Protein AF-A0A7J4IUY0-F1 (afdb_monomer_lite)

Sequence (123 aa):
MKALFEVKTVENEWKPPFTKNIYTEHYSVAESDEFDRITSNGNDEAVFALLGLEGDKAKIRFSRLFTPKESVEGLGKDKTLLLPRGQEFVVTYLWGEKGVTKKITFQGMSAEEEREEIQQAQP

Foldseek 3Di:
DWWKKKKWKWKFFQDPVTDIDIDIDIDTGDAQDFDDFDPPDPDTDGAKGFNDDDAQWTWIAGDPQKDWPDDDDPQDPRRIDIAGAQDKTWIWGDDDRMIMIMIMHTPGDPPPDPDDCVVPPDD

pLDDT: mean 84.43, std 14.28, range [38.53, 95.94]

Organism: NCBI:txid3101447

Secondary structure (DSSP, 8-state):
-EEEEEEEEEEEESSSS--EEEEEEEEEE-TT-EEEEE-STT--EEEEEEEEEETTEEEEEE-TT-EESS--TT--TTSEEEEETT-EEEEEEEETTEEEEEEEEEEEEE-S---SHHHHS--

Radius of gyration: 16.4 Å; chains: 1; bounding box: 54×27×38 Å

Structure (mmCIF, N/CA/C/O backbone):
data_AF-A0A7J4IUY0-F1
#
_entry.id   AF-A0A7J4IUY0-F1
#
loop_
_atom_site.group_PDB
_atom_site.id
_atom_site.type_symbol
_atom_site.label_atom_id
_atom_site.label_alt_id
_atom_site.label_comp_id
_atom_site.label_asym_id
_atom_site.label_entity_id
_atom_site.label_seq_id
_atom_site.pdbx_PDB_ins_code
_atom_site.Cartn_x
_atom_site.Cartn_y
_atom_site.Cartn_z
_atom_site.occupancy
_atom_site.B_iso_or_equiv
_atom_site.auth_seq_id
_atom_site.auth_comp_id
_atom_site.auth_asym_id
_atom_site.auth_atom_id
_atom_site.pdbx_PDB_model_num
ATOM 1 N N . MET A 1 1 ? -19.519 -1.303 8.276 1.00 76.38 1 MET A N 1
ATOM 2 C CA . MET A 1 1 ? -18.487 -0.260 8.038 1.00 76.38 1 MET A CA 1
ATOM 3 C C . MET A 1 1 ? -17.378 -0.749 7.114 1.00 76.38 1 MET A C 1
ATOM 5 O O . MET A 1 1 ? -16.829 -1.821 7.342 1.00 76.38 1 MET A O 1
ATOM 9 N N . LYS A 1 2 ? -17.046 0.038 6.084 1.00 86.50 2 LYS A N 1
ATOM 10 C CA . LYS A 1 2 ? -15.907 -0.204 5.183 1.00 86.50 2 LYS A CA 1
ATOM 11 C C . LYS A 1 2 ? -14.945 0.981 5.221 1.00 86.50 2 LYS A C 1
ATOM 13 O O . LYS A 1 2 ? -15.359 2.127 5.396 1.00 86.50 2 LYS A O 1
ATOM 18 N N . ALA A 1 3 ? -13.663 0.694 5.064 1.00 90.81 3 ALA A N 1
ATOM 19 C CA . ALA A 1 3 ? -12.610 1.686 4.936 1.00 90.81 3 ALA A CA 1
ATOM 20 C C . ALA A 1 3 ? -12.387 2.026 3.462 1.00 90.81 3 ALA A C 1
ATOM 22 O O . ALA A 1 3 ? -12.393 1.131 2.616 1.00 90.81 3 ALA A O 1
ATOM 23 N N . LEU A 1 4 ? -12.173 3.307 3.170 1.00 93.06 4 LEU A N 1
ATOM 24 C CA . LEU A 1 4 ? -11.839 3.784 1.835 1.00 93.06 4 LEU A CA 1
ATOM 25 C C . LEU A 1 4 ? -10.338 4.042 1.736 1.00 93.06 4 LEU A C 1
ATOM 27 O O . LEU A 1 4 ? -9.771 4.803 2.526 1.00 93.06 4 LEU A O 1
ATOM 31 N N . PHE A 1 5 ? -9.709 3.426 0.741 1.00 94.50 5 PHE A N 1
ATOM 32 C CA . PHE A 1 5 ? -8.305 3.633 0.420 1.00 94.50 5 PHE A CA 1
ATOM 33 C C . PHE A 1 5 ? -8.138 4.086 -1.016 1.00 94.50 5 PHE A C 1
ATOM 35 O O . PHE A 1 5 ? -8.777 3.566 -1.926 1.00 94.50 5 PHE A O 1
ATOM 42 N N . GLU A 1 6 ? -7.206 5.005 -1.211 1.00 95.50 6 GLU A N 1
ATOM 43 C CA . GLU A 1 6 ? -6.648 5.317 -2.518 1.00 95.50 6 GLU A CA 1
ATOM 44 C C . GLU A 1 6 ? -5.264 4.679 -2.604 1.00 95.50 6 GLU A C 1
ATOM 46 O O . GLU A 1 6 ? -4.417 4.908 -1.737 1.00 95.50 6 GLU A O 1
ATOM 51 N N . VAL A 1 7 ? -5.030 3.873 -3.637 1.00 95.94 7 VAL A N 1
ATOM 52 C CA . VAL A 1 7 ? -3.725 3.275 -3.914 1.00 95.94 7 VAL A CA 1
ATOM 53 C C . VAL A 1 7 ? -3.238 3.776 -5.261 1.00 95.94 7 VAL A C 1
ATOM 55 O O . VAL A 1 7 ? -3.759 3.421 -6.317 1.00 95.94 7 VAL A O 1
ATOM 58 N N . LYS A 1 8 ? -2.195 4.597 -5.227 1.00 95.56 8 LYS A N 1
ATOM 59 C CA . LYS A 1 8 ? -1.480 5.051 -6.413 1.00 95.56 8 LYS A CA 1
ATOM 60 C C . LYS A 1 8 ? -0.296 4.134 -6.679 1.00 95.56 8 LYS A C 1
ATOM 62 O O . LYS A 1 8 ? 0.641 4.072 -5.881 1.00 95.56 8 LYS A O 1
ATOM 67 N N . THR A 1 9 ? -0.311 3.472 -7.826 1.00 93.50 9 THR A N 1
ATOM 68 C CA . THR A 1 9 ? 0.763 2.592 -8.282 1.00 93.50 9 THR A CA 1
ATOM 69 C C . THR A 1 9 ? 1.621 3.301 -9.324 1.00 93.50 9 THR A C 1
ATOM 71 O O . THR A 1 9 ? 1.120 3.961 -10.233 1.00 93.50 9 THR A O 1
ATOM 74 N N . VAL A 1 10 ? 2.936 3.178 -9.175 1.00 92.88 10 VAL A N 1
ATOM 75 C CA . VAL A 1 10 ? 3.952 3.653 -10.111 1.00 92.88 10 VAL A CA 1
ATOM 76 C C . VAL A 1 10 ? 4.825 2.465 -10.486 1.00 92.88 10 VAL A C 1
ATOM 78 O O . VAL A 1 10 ? 5.614 1.991 -9.671 1.00 92.88 10 VAL A O 1
ATOM 81 N N . GLU A 1 11 ? 4.710 2.008 -11.721 1.00 91.38 11 GLU A N 1
ATOM 82 C CA . GLU A 1 11 ? 5.565 0.966 -12.277 1.00 91.38 11 GLU A CA 1
ATOM 83 C C . GLU A 1 11 ? 6.656 1.616 -13.123 1.00 91.38 11 GLU A C 1
ATOM 85 O O . GLU A 1 11 ? 6.367 2.450 -13.980 1.00 91.38 11 GLU A O 1
ATOM 90 N N . ASN A 1 12 ? 7.912 1.255 -12.879 1.00 91.00 12 ASN A N 1
ATOM 91 C CA . ASN A 1 12 ? 9.065 1.738 -13.629 1.00 91.00 12 ASN A CA 1
ATOM 92 C C . ASN A 1 12 ? 9.837 0.552 -14.206 1.00 91.00 12 ASN A C 1
ATOM 94 O O . ASN A 1 12 ? 10.181 -0.377 -13.470 1.00 91.00 12 ASN A O 1
ATOM 98 N N . GLU A 1 13 ? 10.188 0.622 -15.485 1.00 89.25 13 GLU A N 1
ATOM 99 C CA . GLU A 1 13 ? 11.181 -0.268 -16.080 1.00 89.25 13 GLU A CA 1
ATOM 100 C C . GLU A 1 13 ? 12.584 0.319 -15.906 1.00 89.25 13 GLU A C 1
ATOM 102 O O . GLU A 1 13 ? 12.849 1.472 -16.236 1.00 89.25 13 GLU A O 1
ATOM 107 N N . TRP A 1 14 ? 13.485 -0.490 -15.355 1.00 83.38 14 TRP A N 1
ATOM 108 C CA . TRP A 1 14 ? 14.889 -0.173 -15.086 1.00 83.38 14 TRP A CA 1
ATOM 109 C C . TRP A 1 14 ? 15.812 -0.648 -16.214 1.00 83.38 14 TRP A C 1
ATOM 111 O O . TRP A 1 14 ? 17.033 -0.639 -16.066 1.00 83.38 14 TRP A O 1
ATOM 121 N N . LYS A 1 15 ? 15.232 -1.018 -17.360 1.00 83.25 15 LYS A N 1
ATOM 122 C CA . LYS A 1 15 ? 15.943 -1.269 -18.612 1.00 83.25 15 LYS A CA 1
ATOM 123 C C . LYS A 1 15 ? 15.354 -0.436 -19.751 1.00 83.25 15 LYS A C 1
ATOM 125 O O . LYS A 1 15 ? 14.177 -0.087 -19.699 1.00 83.25 15 LYS A O 1
ATOM 130 N N . PRO A 1 16 ? 16.137 -0.142 -20.797 1.00 84.25 16 PRO A N 1
ATOM 131 C CA . PRO A 1 16 ? 15.610 0.458 -22.011 1.00 84.25 16 PRO A CA 1
ATOM 132 C C . PRO A 1 16 ? 14.560 -0.445 -22.696 1.00 84.25 16 PRO A C 1
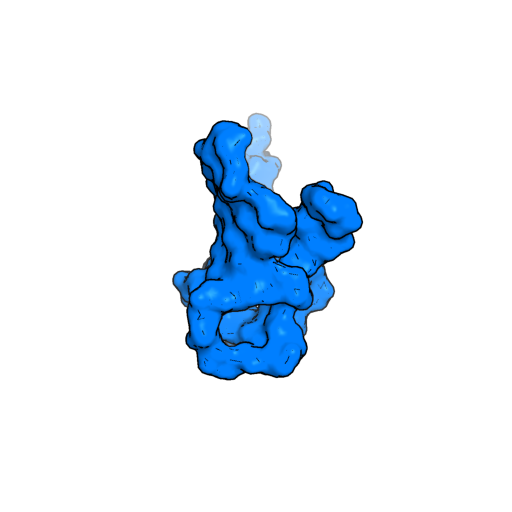ATOM 134 O O . PRO A 1 16 ? 14.784 -1.654 -22.794 1.00 84.25 16 PRO A O 1
ATOM 137 N N . PRO A 1 17 ? 13.470 0.129 -23.238 1.00 84.75 17 PRO A N 1
ATOM 138 C CA . PRO A 1 17 ? 13.068 1.526 -23.088 1.00 84.75 17 PRO A CA 1
ATOM 139 C C . PRO A 1 17 ? 12.579 1.812 -21.658 1.00 84.75 17 PRO A C 1
ATOM 141 O O . PRO A 1 17 ? 11.706 1.121 -21.149 1.00 84.75 17 PRO A O 1
ATOM 144 N N . PHE A 1 18 ? 13.116 2.860 -21.024 1.00 88.50 18 PHE A N 1
ATOM 145 C CA . PHE A 1 18 ? 12.699 3.255 -19.677 1.00 88.50 18 PHE A CA 1
ATOM 146 C C . PHE A 1 18 ? 11.255 3.763 -19.720 1.00 88.50 18 PHE A C 1
ATOM 148 O O . PHE A 1 18 ? 10.996 4.900 -20.119 1.00 88.50 18 PHE A O 1
ATOM 155 N N . THR A 1 19 ? 10.312 2.909 -19.339 1.00 89.19 19 THR A N 1
ATOM 156 C CA . THR A 1 19 ? 8.886 3.235 -19.292 1.00 89.19 19 THR A CA 1
ATOM 157 C C . THR A 1 19 ? 8.429 3.440 -17.855 1.00 89.19 19 THR A C 1
ATOM 159 O O . THR A 1 19 ? 8.943 2.826 -16.916 1.00 89.19 19 THR A O 1
ATOM 162 N N . LYS A 1 20 ? 7.470 4.352 -17.680 1.00 91.44 20 LYS A N 1
ATOM 163 C CA . LYS A 1 20 ? 6.854 4.652 -16.391 1.00 91.44 20 LYS A CA 1
ATOM 164 C C . LYS A 1 20 ? 5.344 4.685 -16.547 1.00 91.44 20 LYS A C 1
ATOM 166 O O . LYS A 1 20 ? 4.822 5.575 -17.214 1.00 91.44 20 LYS A O 1
ATOM 171 N N . ASN A 1 21 ? 4.661 3.764 -15.879 1.00 91.25 21 ASN A N 1
ATOM 172 C CA . ASN A 1 21 ? 3.206 3.714 -15.824 1.00 91.25 21 ASN A CA 1
ATOM 173 C C . ASN A 1 21 ? 2.739 4.177 -14.449 1.00 91.25 21 ASN A C 1
ATOM 175 O O . ASN A 1 21 ? 3.319 3.810 -13.427 1.00 91.25 21 ASN A O 1
ATOM 179 N N . ILE A 1 22 ? 1.707 5.016 -14.417 1.00 94.00 22 ILE A N 1
ATOM 180 C CA . ILE A 1 22 ? 1.128 5.524 -13.175 1.00 94.00 22 ILE A CA 1
ATOM 181 C C . ILE A 1 22 ? -0.379 5.376 -13.269 1.00 94.00 22 ILE A C 1
ATOM 183 O O . ILE A 1 22 ? -0.981 5.873 -14.217 1.00 94.00 22 ILE A O 1
ATOM 187 N N . TYR A 1 23 ? -0.976 4.739 -12.273 1.00 94.06 23 TYR A N 1
ATOM 188 C CA . TYR A 1 23 ? -2.421 4.597 -12.168 1.00 94.06 23 TYR A CA 1
ATOM 189 C C . TYR A 1 23 ? -2.852 4.645 -10.704 1.00 94.06 23 TYR A C 1
ATOM 191 O O . TYR A 1 23 ? -2.053 4.400 -9.799 1.00 94.06 23 TYR A O 1
ATOM 199 N N . THR A 1 24 ? -4.111 5.005 -10.479 1.00 94.31 24 THR A N 1
ATOM 200 C CA . THR A 1 24 ? -4.699 5.119 -9.145 1.00 94.31 24 THR A CA 1
ATOM 201 C C . THR A 1 24 ? -5.968 4.291 -9.095 1.00 94.31 24 THR A C 1
ATOM 203 O O . THR A 1 24 ? -6.811 4.395 -9.984 1.00 94.31 24 THR A O 1
ATOM 206 N N . GLU A 1 25 ? -6.107 3.503 -8.039 1.00 93.62 25 GLU A N 1
ATOM 207 C CA . GLU A 1 25 ? -7.277 2.676 -7.769 1.00 93.62 25 GLU A CA 1
ATOM 208 C C . GLU A 1 25 ? -7.854 3.022 -6.398 1.00 93.62 25 GLU A C 1
ATOM 210 O O . GLU A 1 25 ? -7.125 3.404 -5.480 1.00 93.62 25 GLU A O 1
ATOM 215 N N . HIS A 1 26 ? -9.172 2.889 -6.268 1.00 93.56 26 HIS A N 1
ATOM 216 C CA . HIS A 1 26 ? -9.890 3.134 -5.023 1.00 93.56 26 HIS A CA 1
ATOM 217 C C . HIS A 1 26 ? -10.459 1.816 -4.509 1.00 93.56 26 HIS A C 1
ATOM 219 O O . HIS A 1 26 ? -11.080 1.067 -5.262 1.00 93.56 26 HIS A O 1
ATOM 225 N N . TYR A 1 27 ? -10.258 1.547 -3.225 1.00 93.06 27 TYR A N 1
ATOM 226 C CA . TYR A 1 27 ? -10.652 0.305 -2.577 1.00 93.06 27 TYR A CA 1
ATOM 227 C C . TYR A 1 27 ? -11.597 0.599 -1.417 1.00 93.06 27 TYR A C 1
ATOM 229 O O . TYR A 1 27 ? -11.307 1.440 -0.569 1.00 93.06 27 TYR A O 1
ATOM 237 N N . SER A 1 28 ? -12.719 -0.119 -1.377 1.00 93.12 28 SER A N 1
ATOM 238 C CA . SER A 1 28 ? -13.644 -0.141 -0.243 1.00 93.12 28 SER A CA 1
ATOM 239 C C . SER A 1 28 ? -13.563 -1.513 0.412 1.00 93.12 28 SER A C 1
ATOM 241 O O . SER A 1 28 ? -14.052 -2.496 -0.147 1.00 93.12 28 SER A O 1
ATOM 243 N N . VAL A 1 29 ? -12.910 -1.586 1.569 1.00 92.75 29 VAL A N 1
ATOM 244 C CA . VAL A 1 29 ? -12.520 -2.854 2.210 1.00 92.75 29 VAL A CA 1
ATOM 245 C C . VAL A 1 29 ? -13.106 -2.969 3.604 1.00 92.75 29 VAL A C 1
ATOM 247 O O . VAL A 1 29 ? -13.136 -1.990 4.354 1.00 92.75 29 VAL A O 1
ATOM 250 N N . ALA A 1 30 ? -13.585 -4.163 3.947 1.00 92.69 30 ALA A N 1
ATOM 251 C CA . ALA A 1 30 ? -13.971 -4.466 5.312 1.00 92.69 30 ALA A CA 1
ATOM 252 C C . ALA A 1 30 ? -12.743 -4.865 6.140 1.00 92.69 30 ALA A C 1
ATOM 254 O O . ALA A 1 30 ? -11.646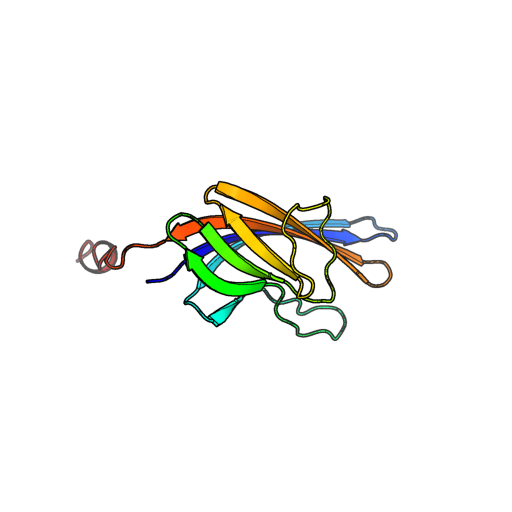 -5.096 5.630 1.00 92.69 30 ALA A O 1
ATOM 255 N N . GLU A 1 31 ? -12.917 -4.893 7.454 1.00 90.12 31 GLU A N 1
ATOM 256 C CA . GLU A 1 31 ? -11.883 -5.373 8.360 1.00 90.12 31 GLU A CA 1
ATOM 257 C C . GLU A 1 31 ? -11.516 -6.831 8.050 1.00 90.12 31 GLU A C 1
ATOM 259 O O . GLU A 1 31 ? -12.382 -7.649 7.761 1.00 90.12 31 GLU A O 1
ATOM 264 N N . SER A 1 32 ? -10.227 -7.153 8.145 1.00 91.50 32 SER A N 1
ATOM 265 C CA . SER A 1 32 ? -9.613 -8.430 7.754 1.00 91.50 32 SER A CA 1
ATOM 266 C C . SER A 1 32 ? -9.560 -8.721 6.250 1.00 91.50 32 SER A C 1
ATOM 268 O O . SER A 1 32 ? -8.996 -9.750 5.876 1.00 91.50 32 SER A O 1
ATOM 270 N N . ASP A 1 33 ? -10.056 -7.828 5.388 1.00 93.06 33 ASP A N 1
ATOM 271 C CA . ASP A 1 33 ? -9.942 -8.005 3.941 1.00 93.06 33 ASP A CA 1
ATOM 272 C C . ASP A 1 33 ? -8.559 -7.603 3.410 1.00 93.06 33 ASP A C 1
ATOM 274 O O . ASP A 1 33 ? -7.902 -6.660 3.874 1.00 93.06 33 ASP A O 1
ATOM 278 N N . GLU A 1 34 ? -8.147 -8.312 2.364 1.00 94.75 34 GLU A N 1
ATOM 279 C CA . GLU A 1 34 ? -6.965 -8.015 1.567 1.00 94.75 34 GLU A CA 1
ATOM 280 C C . GLU A 1 34 ? -7.356 -7.248 0.299 1.00 94.75 34 GLU A C 1
ATOM 282 O O . GLU A 1 34 ? -8.384 -7.522 -0.321 1.00 94.75 34 GLU A O 1
ATOM 287 N N . PHE A 1 35 ? -6.532 -6.287 -0.107 1.00 93.69 35 PHE A N 1
ATOM 288 C CA . PHE A 1 35 ? -6.780 -5.457 -1.283 1.00 93.69 35 PHE A CA 1
ATOM 289 C C . PHE A 1 35 ? -5.479 -5.041 -1.950 1.00 93.69 35 PHE A C 1
ATOM 291 O O . PHE A 1 35 ? -4.417 -5.063 -1.326 1.00 93.69 35 PHE A O 1
ATOM 298 N N . ASP A 1 36 ? -5.610 -4.638 -3.218 1.00 91.25 36 ASP A N 1
ATOM 299 C CA . ASP A 1 36 ? -4.512 -4.399 -4.152 1.00 91.25 36 ASP A CA 1
ATOM 300 C C . ASP A 1 36 ? -3.621 -5.642 -4.329 1.00 91.25 36 ASP A C 1
ATOM 302 O O . ASP A 1 36 ? -3.075 -6.197 -3.380 1.00 91.25 36 ASP A O 1
ATOM 306 N N . ARG A 1 37 ? -3.471 -6.133 -5.558 1.00 88.62 37 ARG A N 1
ATOM 307 C CA . ARG A 1 37 ? -2.695 -7.354 -5.830 1.00 88.62 37 ARG A CA 1
ATOM 308 C C . ARG A 1 37 ? -1.568 -7.047 -6.794 1.00 88.62 37 ARG A C 1
ATOM 310 O O . ARG A 1 37 ? -1.759 -6.335 -7.778 1.00 88.62 37 ARG A O 1
ATOM 317 N N . ILE A 1 38 ? -0.397 -7.631 -6.555 1.00 82.69 38 ILE A N 1
ATOM 318 C CA . ILE A 1 38 ? 0.568 -7.792 -7.642 1.00 82.69 38 ILE A CA 1
ATOM 319 C C . ILE A 1 38 ? 0.114 -9.001 -8.446 1.00 82.69 38 ILE A C 1
ATOM 321 O O . ILE A 1 38 ? 0.111 -10.105 -7.920 1.00 82.69 38 ILE A O 1
ATOM 325 N N . THR A 1 39 ? -0.221 -8.793 -9.716 1.00 71.88 39 THR A N 1
ATOM 326 C CA . THR A 1 39 ? -0.542 -9.867 -10.673 1.00 71.88 39 THR A CA 1
ATOM 327 C C . THR A 1 39 ? 0.597 -10.131 -11.664 1.00 71.88 39 THR A C 1
ATOM 329 O O . THR A 1 39 ? 0.444 -10.890 -12.621 1.00 71.88 39 THR A O 1
ATOM 332 N N . SER A 1 40 ? 1.758 -9.499 -11.464 1.00 66.75 40 SER A N 1
ATOM 333 C CA . SER A 1 40 ? 2.908 -9.599 -12.360 1.00 66.75 40 SER A CA 1
ATOM 334 C C . SER A 1 40 ? 4.023 -10.485 -11.801 1.00 66.75 40 SER A C 1
ATOM 336 O O . SER A 1 40 ? 4.180 -10.680 -10.596 1.00 66.75 40 SER A O 1
ATOM 338 N N . ASN A 1 41 ? 4.847 -11.004 -12.716 1.00 67.75 41 ASN A N 1
ATOM 339 C CA . ASN A 1 41 ? 6.100 -11.695 -12.403 1.00 67.75 41 ASN A CA 1
ATOM 340 C C . ASN A 1 41 ? 5.961 -13.016 -11.618 1.00 67.75 41 ASN A C 1
ATOM 342 O O . ASN A 1 41 ? 6.880 -13.402 -10.899 1.00 67.75 41 ASN A O 1
ATOM 346 N N . GLY A 1 42 ? 4.832 -13.718 -11.765 1.00 69.00 42 GLY A N 1
ATOM 347 C CA . GLY A 1 42 ? 4.595 -15.015 -11.118 1.00 69.00 42 GLY A CA 1
ATOM 348 C C . GLY A 1 42 ? 4.265 -14.930 -9.625 1.00 69.00 42 GLY A C 1
ATOM 349 O O . GLY A 1 42 ? 4.109 -15.968 -8.988 1.00 69.00 42 GLY A O 1
ATOM 350 N N . ASN A 1 43 ? 4.140 -13.716 -9.081 1.00 75.06 43 ASN A N 1
ATOM 351 C CA . ASN A 1 43 ? 3.574 -13.487 -7.760 1.00 75.06 43 ASN A CA 1
ATOM 352 C C . ASN A 1 43 ? 2.086 -13.164 -7.905 1.00 75.06 43 ASN A C 1
ATOM 354 O O . ASN A 1 43 ? 1.697 -12.418 -8.801 1.00 75.06 43 ASN A O 1
ATOM 358 N N . ASP A 1 44 ? 1.287 -13.726 -7.006 1.00 81.81 44 ASP A N 1
ATOM 359 C CA . ASP A 1 44 ? -0.115 -13.375 -6.800 1.00 81.81 44 ASP A CA 1
ATOM 360 C C . ASP A 1 44 ? -0.328 -13.213 -5.291 1.00 81.81 44 ASP A C 1
ATOM 362 O O . ASP A 1 44 ? -0.828 -14.097 -4.596 1.00 81.81 44 ASP A O 1
ATOM 366 N N . GLU A 1 45 ? 0.197 -12.106 -4.766 1.00 86.50 45 GLU A N 1
ATOM 367 C CA . GLU A 1 45 ? 0.160 -11.763 -3.343 1.00 86.50 45 GLU A CA 1
ATOM 368 C C . GLU A 1 45 ? -0.550 -10.415 -3.185 1.00 86.50 45 GLU A C 1
ATOM 370 O O . GLU A 1 45 ? -0.303 -9.468 -3.946 1.00 86.50 45 GLU A O 1
ATOM 375 N N . ALA A 1 46 ? -1.443 -10.331 -2.199 1.00 91.94 46 ALA A N 1
ATOM 376 C CA . ALA A 1 46 ? -2.065 -9.070 -1.834 1.00 91.94 46 ALA A CA 1
ATOM 377 C C . ALA A 1 46 ? -1.028 -8.138 -1.206 1.00 91.94 46 ALA A C 1
ATOM 379 O O . ALA A 1 46 ? -0.220 -8.544 -0.369 1.00 91.94 46 ALA A O 1
ATOM 380 N N . VAL A 1 47 ? -1.045 -6.877 -1.618 1.00 93.19 47 VAL A N 1
ATOM 381 C CA . VAL A 1 47 ? -0.090 -5.880 -1.149 1.00 93.19 47 VAL A CA 1
ATOM 382 C C . VAL A 1 47 ? -0.500 -5.337 0.199 1.00 93.19 47 VAL A C 1
ATOM 384 O O . VAL A 1 47 ? 0.380 -5.139 1.032 1.00 93.19 47 VAL A O 1
ATOM 387 N N . PHE A 1 48 ? -1.793 -5.113 0.428 1.00 95.69 48 PHE A N 1
ATOM 388 C CA . PHE A 1 48 ? -2.303 -4.548 1.668 1.00 95.69 48 PHE A CA 1
ATOM 389 C C . PHE A 1 48 ? -3.402 -5.428 2.265 1.00 95.69 48 PHE A C 1
ATOM 391 O O . PHE A 1 48 ? -4.173 -6.074 1.560 1.00 95.69 48 PHE A O 1
ATOM 398 N N . ALA A 1 49 ? -3.479 -5.435 3.591 1.00 95.06 49 ALA A N 1
ATOM 399 C CA . ALA A 1 49 ? -4.548 -6.062 4.350 1.00 95.06 49 ALA A CA 1
ATOM 400 C C . ALA A 1 49 ? -4.993 -5.114 5.461 1.00 95.06 49 ALA A C 1
ATOM 402 O O . ALA A 1 49 ? -4.155 -4.592 6.206 1.00 95.06 49 ALA A O 1
ATOM 403 N N . LEU A 1 50 ? -6.299 -4.896 5.582 1.00 94.62 50 LEU A N 1
ATOM 404 C CA . LEU A 1 50 ? -6.861 -4.112 6.674 1.00 94.62 50 LEU A CA 1
ATOM 405 C C . LEU A 1 50 ? -6.982 -5.005 7.909 1.00 94.62 50 LEU A C 1
ATOM 407 O O . LEU A 1 50 ? -7.751 -5.952 7.912 1.00 94.62 50 LEU A O 1
ATOM 411 N N . LEU A 1 51 ? -6.240 -4.709 8.973 1.00 93.50 51 LEU A N 1
ATOM 412 C CA . LEU A 1 51 ? -6.297 -5.475 10.222 1.00 93.50 51 LEU A CA 1
ATOM 413 C C . LEU A 1 51 ? -7.308 -4.925 11.229 1.00 93.50 51 LEU A C 1
ATOM 415 O O . LEU A 1 51 ? -7.632 -5.623 12.180 1.00 93.50 51 LEU A O 1
ATOM 419 N N . GLY A 1 52 ? -7.724 -3.669 11.078 1.00 91.06 52 GLY A N 1
ATOM 420 C CA . GLY A 1 52 ? -8.634 -3.020 12.013 1.00 91.06 52 GLY A CA 1
ATOM 421 C C . GLY A 1 52 ? -8.751 -1.521 11.777 1.00 91.06 52 GLY A C 1
ATOM 422 O O . GLY A 1 52 ? -7.924 -0.912 11.091 1.00 91.06 52 GLY A O 1
ATOM 423 N N . LEU A 1 53 ? -9.781 -0.928 12.370 1.00 90.62 53 LEU A N 1
ATOM 424 C CA . LEU A 1 53 ? -10.029 0.511 12.354 1.00 90.62 53 LEU A CA 1
ATOM 425 C C . LEU A 1 53 ? -10.006 1.047 13.785 1.00 90.62 53 LEU A C 1
ATOM 427 O O . LEU A 1 53 ? -10.684 0.534 14.669 1.00 90.62 53 LEU A O 1
ATOM 431 N N . GLU A 1 54 ? -9.224 2.098 14.008 1.00 88.81 54 GLU A N 1
ATOM 432 C CA . GLU A 1 54 ? -9.042 2.746 15.307 1.00 88.81 54 GLU A CA 1
ATOM 433 C C . GLU A 1 54 ? -9.430 4.227 15.188 1.00 88.81 54 GLU A C 1
ATOM 435 O O . GLU A 1 54 ? -8.581 5.119 15.114 1.00 88.81 54 GLU A O 1
ATOM 440 N N . GLY A 1 55 ? -10.737 4.497 15.119 1.00 85.62 55 GLY A N 1
ATOM 441 C CA . GLY A 1 55 ? -11.261 5.850 14.922 1.00 85.62 55 GLY A CA 1
ATOM 442 C C . GLY A 1 55 ? -10.822 6.422 13.573 1.00 85.62 55 GLY A C 1
ATOM 443 O O . GLY A 1 55 ? -11.233 5.928 12.531 1.00 85.62 55 GLY A O 1
ATOM 444 N N . ASP A 1 56 ? -9.965 7.444 13.585 1.00 87.69 56 ASP A N 1
ATOM 445 C CA . ASP A 1 56 ? -9.468 8.111 12.369 1.00 87.69 56 ASP A CA 1
ATOM 446 C C . ASP A 1 56 ? -8.163 7.499 11.820 1.00 87.69 56 ASP A C 1
ATOM 448 O O . ASP A 1 56 ? -7.414 8.123 11.065 1.00 87.69 56 ASP A O 1
ATOM 452 N N . LYS A 1 57 ? -7.851 6.269 12.241 1.00 91.25 57 LYS A N 1
ATOM 453 C CA . LYS A 1 57 ? -6.665 5.522 11.815 1.00 91.25 57 LYS A CA 1
ATOM 454 C C . LYS A 1 57 ? -7.058 4.142 11.310 1.00 91.25 57 LYS A C 1
ATOM 456 O O . LYS A 1 57 ? -7.905 3.473 11.898 1.00 91.25 57 LYS A O 1
ATOM 461 N N . ALA A 1 58 ? -6.384 3.690 10.262 1.00 92.19 58 ALA A N 1
ATOM 462 C CA . ALA A 1 58 ? -6.488 2.330 9.760 1.00 92.19 58 ALA A CA 1
ATOM 463 C C . ALA A 1 58 ? -5.238 1.535 10.138 1.00 92.19 58 ALA A C 1
ATOM 465 O O . ALA A 1 58 ? -4.115 1.955 9.861 1.00 92.19 58 ALA A O 1
ATOM 466 N N . LYS A 1 59 ? -5.419 0.367 10.751 1.00 93.50 59 LYS A N 1
ATOM 467 C CA . LYS A 1 59 ? -4.328 -0.569 11.012 1.00 93.50 59 LYS A CA 1
ATOM 468 C C . LYS A 1 59 ? -4.141 -1.448 9.787 1.00 93.50 59 LYS A C 1
ATOM 470 O O . LYS A 1 59 ? -4.993 -2.276 9.483 1.00 93.50 59 LYS A O 1
ATOM 475 N N . ILE A 1 60 ? -3.036 -1.270 9.078 1.00 93.06 60 ILE A N 1
ATOM 476 C CA . ILE A 1 60 ? -2.788 -1.919 7.789 1.00 93.06 60 ILE A CA 1
ATOM 477 C C . ILE A 1 60 ? -1.536 -2.771 7.896 1.00 93.06 60 ILE A C 1
ATOM 479 O O . ILE A 1 60 ? -0.517 -2.337 8.434 1.00 93.06 60 ILE A O 1
ATOM 483 N N . ARG A 1 61 ? -1.597 -3.978 7.348 1.00 94.44 61 ARG A N 1
ATOM 484 C CA . ARG A 1 61 ? -0.428 -4.808 7.071 1.00 94.44 61 ARG A CA 1
ATOM 485 C C . ARG A 1 61 ? -0.106 -4.725 5.592 1.00 94.44 61 ARG A C 1
ATOM 487 O O . ARG A 1 61 ? -1.023 -4.733 4.778 1.00 94.44 61 ARG A O 1
ATOM 494 N N . PHE A 1 62 ? 1.175 -4.684 5.242 1.00 94.12 62 PHE A N 1
ATOM 495 C CA . PHE A 1 62 ? 1.598 -4.781 3.846 1.00 94.12 62 PHE A CA 1
ATOM 496 C C . PHE A 1 62 ? 2.471 -6.004 3.572 1.00 94.12 62 PHE A C 1
ATOM 498 O O . PHE A 1 62 ? 3.084 -6.577 4.476 1.00 94.12 62 PHE A O 1
ATOM 505 N N . SER A 1 63 ? 2.520 -6.401 2.303 1.00 92.56 63 SER A N 1
ATOM 506 C CA . SER A 1 63 ? 3.226 -7.588 1.836 1.00 92.56 63 SER A CA 1
ATOM 507 C C . SER A 1 63 ? 4.704 -7.583 2.229 1.00 92.56 63 SER A C 1
ATOM 509 O O . SER A 1 63 ? 5.420 -6.573 2.208 1.00 92.56 63 SER A O 1
ATOM 511 N N . ARG A 1 64 ? 5.213 -8.782 2.518 1.00 90.75 64 ARG A N 1
ATOM 512 C CA . ARG A 1 64 ? 6.635 -9.017 2.790 1.00 90.75 64 ARG A CA 1
ATOM 513 C C . ARG A 1 64 ? 7.546 -8.683 1.606 1.00 90.75 64 ARG A C 1
ATOM 515 O O . ARG A 1 64 ? 8.720 -8.410 1.840 1.00 90.75 64 ARG A O 1
ATOM 522 N N . LEU A 1 65 ? 7.020 -8.662 0.383 1.00 90.25 65 LEU A N 1
ATOM 523 C CA . LEU A 1 65 ? 7.779 -8.332 -0.824 1.00 90.25 65 LEU A CA 1
ATOM 524 C C . LEU A 1 65 ? 8.132 -6.843 -0.901 1.00 90.25 65 LEU A C 1
ATOM 526 O O . LEU A 1 65 ? 9.109 -6.469 -1.543 1.00 90.25 65 LEU A O 1
ATOM 530 N N . PHE A 1 66 ? 7.369 -5.996 -0.214 1.00 91.88 66 PHE A N 1
ATOM 531 C CA . PHE A 1 66 ? 7.537 -4.553 -0.259 1.00 91.88 66 PHE A CA 1
ATOM 532 C C . PHE A 1 66 ? 8.374 -4.012 0.895 1.00 91.88 66 PHE A C 1
ATOM 534 O O . PHE A 1 66 ? 8.282 -4.474 2.032 1.00 91.88 66 PHE A O 1
ATOM 541 N N . THR A 1 67 ? 9.134 -2.962 0.625 1.00 91.50 67 THR A N 1
ATOM 542 C CA . THR A 1 67 ? 9.924 -2.231 1.616 1.00 91.50 67 THR A CA 1
ATOM 543 C C 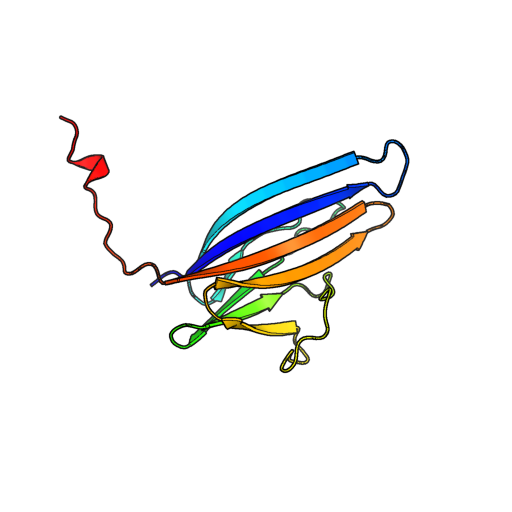. THR A 1 67 ? 9.392 -0.803 1.721 1.00 91.50 67 THR A C 1
ATOM 545 O O . THR A 1 67 ? 9.147 -0.180 0.684 1.00 91.50 67 THR A O 1
ATOM 548 N N . PRO A 1 68 ? 9.187 -0.261 2.934 1.00 91.81 68 PRO A N 1
ATOM 549 C CA . PRO A 1 68 ? 8.794 1.133 3.093 1.00 91.81 68 PRO A CA 1
ATOM 550 C C . PRO A 1 68 ? 9.887 2.049 2.539 1.00 91.81 68 PRO A C 1
ATOM 552 O O . PRO A 1 68 ? 11.078 1.790 2.712 1.00 91.81 68 PRO A O 1
ATOM 555 N N . LYS A 1 69 ? 9.484 3.116 1.847 1.00 86.81 69 LYS A N 1
ATOM 556 C CA . LYS A 1 69 ? 10.436 4.078 1.277 1.00 86.81 69 LYS A CA 1
ATOM 557 C C . LYS A 1 69 ? 11.086 4.953 2.355 1.00 86.81 69 LYS A C 1
ATOM 559 O O . LYS A 1 69 ? 12.207 5.416 2.171 1.00 86.81 69 LYS A O 1
ATOM 564 N N . GLU A 1 70 ? 10.383 5.163 3.460 1.00 83.44 70 GLU A N 1
ATOM 565 C CA . GLU A 1 70 ? 10.814 5.987 4.586 1.00 83.44 70 GLU A CA 1
ATOM 566 C C . GLU A 1 70 ? 10.793 5.166 5.877 1.00 83.44 70 GLU A C 1
ATOM 568 O O . GLU A 1 70 ? 10.019 4.215 6.015 1.00 83.44 70 GLU A O 1
ATOM 573 N N . SER A 1 71 ? 11.653 5.530 6.828 1.00 77.19 71 SER A N 1
ATOM 574 C CA . SER A 1 71 ? 11.630 4.944 8.167 1.00 77.19 71 SER A CA 1
ATOM 575 C C . SER A 1 71 ? 10.349 5.369 8.875 1.00 77.19 71 SER A C 1
ATOM 577 O O . SER A 1 71 ? 10.194 6.534 9.228 1.00 77.19 71 SER A O 1
ATOM 579 N N . VAL A 1 72 ? 9.433 4.426 9.084 1.00 77.75 72 VAL A N 1
ATOM 580 C CA . VAL A 1 72 ? 8.185 4.680 9.809 1.00 77.75 72 VAL A CA 1
ATOM 581 C C . VAL A 1 72 ? 8.358 4.293 11.270 1.00 77.75 72 VAL A C 1
ATOM 583 O O . VAL A 1 72 ? 8.572 3.122 11.595 1.00 77.75 72 VAL A O 1
ATOM 586 N N . GLU A 1 73 ? 8.259 5.281 12.158 1.00 69.00 73 GLU A N 1
ATOM 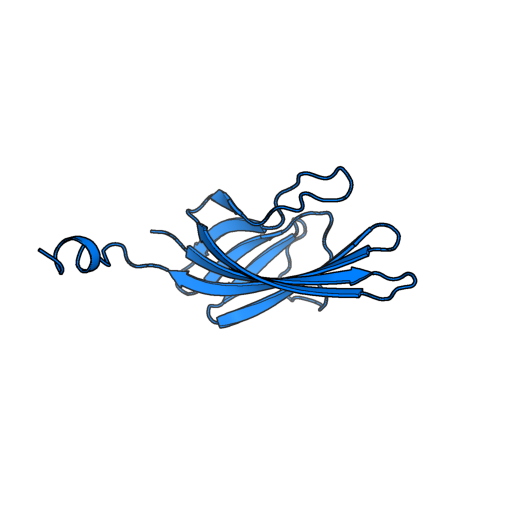587 C CA . GLU A 1 73 ? 8.173 5.037 13.596 1.00 69.00 73 GLU A CA 1
ATOM 588 C C . GLU A 1 73 ? 6.913 4.221 13.912 1.00 69.00 73 GLU A C 1
ATOM 590 O O . GLU A 1 73 ? 5.822 4.512 13.425 1.00 69.00 73 GLU A O 1
ATOM 595 N N . GLY A 1 74 ? 7.061 3.163 14.711 1.00 68.38 74 GLY A N 1
ATOM 596 C CA . GLY A 1 74 ? 5.948 2.269 15.043 1.00 68.38 74 GLY A CA 1
ATOM 597 C C . GLY A 1 74 ? 5.641 1.198 13.992 1.00 68.38 74 GLY A C 1
ATOM 598 O O . GLY A 1 74 ? 4.649 0.484 14.143 1.00 68.38 74 GLY A O 1
ATOM 599 N N . LEU A 1 75 ? 6.486 1.028 12.966 1.00 80.25 75 LEU A N 1
ATOM 600 C CA . LEU A 1 75 ? 6.402 -0.126 12.073 1.00 80.25 75 LEU A CA 1
ATOM 601 C C . LEU A 1 75 ? 6.693 -1.416 12.859 1.00 80.25 75 LEU A C 1
ATOM 603 O O . LEU A 1 75 ? 7.823 -1.665 13.286 1.00 80.25 75 LEU A O 1
ATOM 607 N N . GLY A 1 76 ? 5.662 -2.237 13.060 1.00 70.19 76 GLY A N 1
ATOM 608 C CA . GLY A 1 76 ? 5.795 -3.522 13.745 1.00 70.19 76 GLY A CA 1
ATOM 609 C C . GLY A 1 76 ? 6.675 -4.503 12.964 1.00 70.19 76 GLY A C 1
ATOM 610 O O . GLY A 1 76 ? 6.812 -4.396 11.744 1.00 70.19 76 GLY A O 1
ATOM 611 N N . LYS A 1 77 ? 7.229 -5.514 13.653 1.00 74.75 77 LYS A N 1
ATOM 612 C CA . LYS A 1 77 ? 8.022 -6.590 13.015 1.00 74.75 77 LYS A CA 1
ATOM 613 C C . LYS A 1 77 ? 7.254 -7.298 11.890 1.00 74.75 77 LYS A C 1
ATOM 615 O O . LYS A 1 77 ? 7.863 -7.742 10.922 1.00 74.75 77 LYS A O 1
ATOM 620 N N . ASP A 1 78 ? 5.927 -7.311 11.982 1.00 82.75 78 ASP A N 1
ATOM 621 C CA . ASP A 1 78 ? 5.014 -7.942 11.028 1.00 82.75 78 ASP A CA 1
ATOM 622 C C . ASP A 1 78 ? 4.549 -6.998 9.907 1.00 82.75 78 ASP A C 1
ATOM 624 O O . ASP A 1 78 ? 3.458 -7.176 9.364 1.00 82.75 78 ASP A O 1
ATOM 628 N N . LYS A 1 79 ? 5.329 -5.951 9.588 1.00 88.62 79 LYS A N 1
ATOM 629 C CA . LYS A 1 79 ? 5.004 -4.962 8.538 1.00 88.62 79 LYS A CA 1
ATOM 630 C C . LYS A 1 79 ? 3.605 -4.364 8.694 1.00 88.62 79 LYS A C 1
ATOM 632 O O . LYS A 1 79 ? 2.865 -4.160 7.734 1.00 88.62 79 LYS A O 1
ATOM 637 N N . THR A 1 80 ? 3.244 -4.122 9.945 1.00 92.00 80 THR A N 1
ATOM 638 C CA . THR A 1 80 ? 1.979 -3.506 10.326 1.00 92.00 80 THR A CA 1
ATOM 639 C C . THR A 1 80 ? 2.234 -2.055 10.692 1.00 92.00 80 THR A C 1
ATOM 641 O O . THR A 1 80 ? 3.180 -1.766 11.427 1.00 92.00 80 THR A O 1
ATOM 644 N N . LEU A 1 81 ? 1.385 -1.160 10.198 1.00 91.75 81 LEU A N 1
ATOM 645 C CA . LEU A 1 81 ? 1.393 0.255 10.534 1.00 91.75 81 LEU A CA 1
ATOM 646 C C . LEU A 1 81 ? -0.008 0.738 10.913 1.00 91.75 81 LEU A C 1
ATOM 648 O O . LEU A 1 81 ? -1.016 0.171 10.494 1.00 91.75 81 LEU A O 1
ATOM 652 N N . LEU A 1 82 ? -0.050 1.821 11.681 1.00 91.94 82 LEU A N 1
ATOM 653 C CA . LEU A 1 82 ? -1.248 2.630 11.859 1.00 91.94 82 LEU A CA 1
ATOM 654 C C . LEU A 1 82 ? -1.161 3.798 10.882 1.00 91.94 82 LEU A C 1
ATOM 656 O O . LEU A 1 82 ? -0.248 4.612 10.989 1.00 91.94 82 LEU A O 1
ATOM 660 N N . LEU A 1 83 ? -2.091 3.860 9.935 1.00 92.12 83 LEU A N 1
ATOM 661 C CA . LEU A 1 83 ? -2.179 4.900 8.920 1.00 92.12 83 LEU A CA 1
ATOM 662 C C . LEU A 1 83 ? -3.275 5.906 9.303 1.00 92.12 83 LEU A C 1
ATOM 664 O O . LEU A 1 83 ? -4.457 5.556 9.254 1.00 92.12 83 LEU A O 1
ATOM 668 N N . PRO A 1 84 ? -2.921 7.139 9.702 1.00 92.50 84 PRO A N 1
ATOM 669 C CA . PRO A 1 84 ? -3.893 8.202 9.929 1.00 92.50 84 PRO A CA 1
ATOM 670 C C . PRO A 1 84 ? -4.610 8.613 8.645 1.00 92.50 84 PRO A C 1
ATOM 672 O O . PRO A 1 84 ? -4.049 8.538 7.548 1.00 92.50 84 PRO A O 1
ATOM 675 N N . ARG A 1 85 ? -5.848 9.089 8.781 1.00 92.81 85 ARG A N 1
ATOM 676 C CA . ARG A 1 85 ? -6.621 9.615 7.656 1.00 92.81 85 ARG A CA 1
ATOM 677 C C . ARG A 1 85 ? -5.893 10.769 6.971 1.00 92.81 85 ARG A C 1
ATOM 679 O O . ARG A 1 85 ? -5.350 11.661 7.618 1.00 92.81 85 ARG A O 1
ATOM 686 N N . GLY A 1 86 ? -5.889 10.739 5.642 1.00 89.81 86 GLY A N 1
ATOM 687 C CA . GLY A 1 86 ? -5.227 11.731 4.798 1.00 89.81 86 GLY A CA 1
ATOM 688 C C . GLY A 1 86 ? -3.700 11.629 4.779 1.00 89.81 86 GLY A C 1
ATOM 689 O O . GLY A 1 86 ? -3.072 12.358 4.014 1.00 89.81 86 GLY A O 1
ATOM 690 N N . GLN A 1 87 ? -3.091 10.735 5.568 1.00 90.25 87 GLN A N 1
ATOM 691 C CA . GLN A 1 87 ? -1.658 10.485 5.503 1.00 90.25 87 GLN A CA 1
ATOM 692 C C . GLN A 1 87 ? -1.351 9.431 4.442 1.00 90.25 87 GLN A C 1
ATOM 694 O O . GLN A 1 87 ? -2.049 8.426 4.296 1.00 90.25 87 GLN A O 1
ATOM 699 N N . GLU A 1 88 ? -0.277 9.679 3.703 1.00 91.94 88 GLU A N 1
ATOM 700 C CA . GLU A 1 88 ? 0.216 8.777 2.677 1.00 91.94 88 GLU A CA 1
ATOM 701 C C . GLU A 1 88 ? 1.288 7.861 3.268 1.00 91.94 88 GLU A C 1
ATOM 703 O O . GLU A 1 88 ? 2.170 8.303 4.007 1.00 91.94 88 GLU A O 1
ATOM 708 N N . PHE A 1 89 ? 1.261 6.592 2.882 1.00 93.62 89 PHE A N 1
ATOM 709 C CA . PHE A 1 89 ? 2.333 5.652 3.167 1.00 93.62 89 PHE A CA 1
ATOM 710 C C . PHE A 1 89 ? 2.839 5.037 1.868 1.00 93.62 89 PHE A C 1
ATOM 712 O O . PHE A 1 89 ? 2.061 4.637 1.003 1.00 93.62 89 PHE A O 1
ATOM 719 N N . VAL A 1 90 ? 4.161 4.999 1.705 1.00 94.44 90 VAL A N 1
ATOM 720 C CA . VAL A 1 90 ? 4.797 4.608 0.445 1.00 94.44 90 VAL A CA 1
ATOM 721 C C . VAL A 1 90 ? 5.648 3.370 0.647 1.00 94.44 90 VAL A C 1
ATOM 723 O O . VAL A 1 90 ? 6.587 3.356 1.446 1.00 94.44 90 VAL A O 1
ATOM 726 N N . VAL A 1 91 ? 5.362 2.355 -0.157 1.00 94.19 91 VAL A N 1
ATOM 727 C CA . VAL A 1 91 ? 6.113 1.108 -0.216 1.00 94.19 91 VAL A CA 1
ATOM 728 C C . VAL A 1 91 ? 6.628 0.856 -1.624 1.00 94.19 91 VAL A C 1
ATOM 730 O O . VAL A 1 91 ? 6.021 1.262 -2.612 1.00 94.19 91 VAL A O 1
ATOM 733 N N . THR A 1 92 ? 7.771 0.191 -1.733 1.00 92.88 92 THR A N 1
ATOM 734 C CA . THR A 1 92 ? 8.402 -0.124 -3.012 1.00 92.88 92 THR A CA 1
ATOM 735 C C . THR A 1 92 ? 8.807 -1.588 -3.063 1.00 92.88 92 THR A C 1
ATOM 737 O O . THR A 1 92 ? 9.232 -2.165 -2.065 1.00 92.88 92 THR A O 1
ATOM 740 N N . TYR A 1 93 ? 8.696 -2.176 -4.241 1.00 91.12 93 TYR A N 1
ATOM 741 C CA . TYR A 1 93 ? 9.099 -3.536 -4.547 1.00 91.12 93 TYR A CA 1
ATOM 742 C C . TYR A 1 93 ? 9.936 -3.510 -5.822 1.00 91.12 93 TYR A C 1
ATOM 744 O O . TYR A 1 93 ? 9.548 -2.894 -6.812 1.00 91.12 93 TYR A O 1
ATOM 752 N N . LEU A 1 94 ? 11.100 -4.155 -5.793 1.00 88.88 94 LEU A N 1
ATOM 753 C CA . LEU A 1 94 ? 11.959 -4.311 -6.960 1.00 88.88 94 LEU A CA 1
ATOM 754 C C . LEU A 1 94 ? 11.994 -5.789 -7.345 1.00 88.88 94 LEU A C 1
ATOM 756 O O . LEU A 1 94 ? 12.308 -6.643 -6.517 1.00 88.88 94 LEU A O 1
ATOM 760 N N . TRP A 1 95 ? 11.701 -6.076 -8.608 1.00 84.88 95 TRP A N 1
ATOM 761 C CA . TRP A 1 95 ? 11.772 -7.411 -9.180 1.00 84.88 95 TRP A CA 1
ATOM 762 C C . TRP A 1 95 ? 12.510 -7.394 -10.510 1.00 84.88 95 TRP A C 1
ATOM 764 O O . TRP A 1 95 ? 11.986 -6.923 -11.522 1.00 84.88 95 TRP A O 1
ATOM 774 N N . GLY A 1 96 ? 13.732 -7.929 -10.510 1.00 85.25 96 GLY A N 1
ATOM 775 C CA . GLY A 1 96 ? 14.609 -7.882 -11.675 1.00 85.25 96 GLY A CA 1
ATOM 776 C C . GLY A 1 96 ? 14.794 -6.441 -12.148 1.00 85.25 96 GLY A C 1
ATOM 777 O O . GLY A 1 96 ? 15.325 -5.605 -11.424 1.00 85.25 96 GLY A O 1
ATOM 778 N N . GLU A 1 97 ? 14.303 -6.152 -13.350 1.00 86.31 97 GLU A N 1
ATOM 779 C CA . GLU A 1 97 ? 14.387 -4.836 -13.992 1.00 86.31 97 GLU A CA 1
ATOM 780 C C . GLU A 1 97 ? 13.084 -4.028 -13.869 1.00 86.31 97 GLU A C 1
ATOM 782 O O . GLU A 1 97 ? 12.889 -3.061 -14.599 1.00 86.31 97 GLU A O 1
ATOM 787 N N . LYS A 1 98 ? 12.155 -4.419 -12.991 1.00 85.81 98 LYS A N 1
ATOM 788 C CA . LYS A 1 98 ? 10.898 -3.698 -12.754 1.00 85.81 98 LYS A CA 1
ATOM 789 C C . LYS A 1 98 ? 10.827 -3.221 -11.311 1.00 85.81 98 LYS A C 1
ATOM 791 O O . LYS A 1 98 ? 11.009 -4.002 -10.382 1.00 85.81 98 LYS A O 1
ATOM 796 N N . GLY A 1 99 ? 10.540 -1.939 -11.121 1.00 89.62 99 GLY A N 1
ATOM 797 C CA . GLY A 1 99 ? 10.272 -1.346 -9.815 1.00 89.62 99 GLY A CA 1
ATOM 798 C C . GLY A 1 99 ? 8.810 -0.941 -9.704 1.00 89.62 99 GLY A C 1
ATOM 799 O O . GLY A 1 99 ? 8.333 -0.160 -10.520 1.00 89.62 99 GLY A O 1
ATOM 800 N N . VAL A 1 100 ? 8.114 -1.433 -8.687 1.00 91.75 100 VAL A N 1
ATOM 801 C CA . VAL A 1 100 ? 6.724 -1.090 -8.382 1.00 91.75 100 VAL A CA 1
ATOM 802 C C . VAL A 1 100 ? 6.699 -0.298 -7.083 1.00 91.75 100 VAL A C 1
ATOM 804 O O . VAL A 1 100 ? 7.031 -0.818 -6.022 1.00 91.75 100 VAL A O 1
ATOM 807 N N . THR A 1 101 ? 6.301 0.966 -7.149 1.00 93.94 101 THR A N 1
ATOM 808 C CA . THR A 1 101 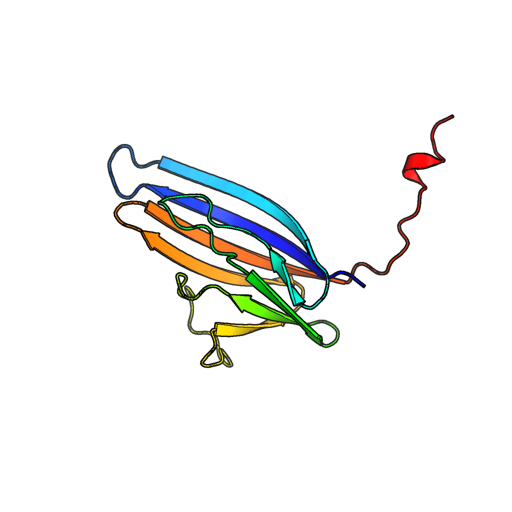? 6.070 1.810 -5.974 1.00 93.94 101 THR A CA 1
ATOM 809 C C . THR A 1 101 ? 4.577 1.986 -5.780 1.00 93.94 101 THR A C 1
ATOM 811 O O . THR A 1 101 ? 3.879 2.403 -6.700 1.00 93.94 101 THR A O 1
ATOM 814 N N . LYS A 1 102 ? 4.085 1.706 -4.578 1.00 94.44 102 LYS A N 1
ATOM 815 C CA . LYS A 1 102 ? 2.686 1.885 -4.205 1.00 94.44 102 LYS A CA 1
ATOM 816 C C . LYS A 1 102 ? 2.590 2.889 -3.078 1.00 94.44 102 LYS A C 1
ATOM 818 O O . LYS A 1 102 ? 3.311 2.808 -2.086 1.00 94.44 102 LYS A O 1
ATOM 823 N N . LYS A 1 103 ? 1.716 3.863 -3.267 1.00 95.44 103 LYS A N 1
ATOM 824 C CA . LYS A 1 103 ? 1.368 4.871 -2.278 1.00 95.44 103 LYS A CA 1
ATOM 825 C C . LYS A 1 103 ? -0.072 4.616 -1.868 1.00 95.44 103 LYS A C 1
ATOM 827 O O . LYS A 1 103 ? -0.947 4.670 -2.723 1.00 95.44 103 LYS A O 1
ATOM 832 N N . ILE A 1 104 ? -0.287 4.341 -0.592 1.00 95.38 104 ILE A N 1
ATOM 833 C CA . ILE A 1 104 ? -1.608 4.139 -0.009 1.00 95.38 104 ILE A CA 1
ATOM 834 C C . ILE A 1 104 ? -1.995 5.347 0.842 1.00 95.38 104 ILE A C 1
ATOM 836 O O . ILE A 1 104 ? -1.180 5.844 1.619 1.00 95.38 104 ILE A O 1
ATOM 840 N N . THR A 1 105 ? -3.246 5.776 0.717 1.00 95.25 105 THR A N 1
ATOM 841 C CA . THR A 1 105 ? -3.840 6.853 1.511 1.00 95.25 105 THR A CA 1
ATOM 842 C C . THR A 1 105 ? -5.158 6.372 2.099 1.00 95.25 105 THR A C 1
ATOM 844 O O . THR A 1 105 ? -6.031 5.902 1.369 1.00 95.25 105 THR A O 1
ATOM 847 N N . PHE A 1 106 ? -5.325 6.500 3.416 1.00 93.88 106 PHE A N 1
ATOM 848 C CA . PHE A 1 106 ? -6.606 6.237 4.074 1.00 93.88 106 PHE A CA 1
ATOM 849 C C . PHE A 1 106 ? -7.517 7.461 3.937 1.00 93.88 106 PHE A C 1
ATOM 851 O O . PHE A 1 106 ? -7.210 8.527 4.470 1.00 93.88 106 PHE A O 1
ATOM 858 N N . GLN A 1 107 ? -8.635 7.330 3.222 1.00 92.19 107 GLN A N 1
ATOM 859 C CA . GLN A 1 107 ? -9.564 8.440 2.971 1.00 92.19 107 GLN A CA 1
ATOM 860 C C . GLN A 1 107 ? -10.640 8.581 4.061 1.00 92.19 107 GLN A C 1
ATOM 862 O O . GLN A 1 107 ? -11.270 9.638 4.175 1.00 92.19 107 GLN A O 1
ATOM 867 N N . GLY A 1 108 ? -10.807 7.563 4.909 1.00 88.44 108 GLY A N 1
ATOM 868 C CA . GLY A 1 108 ? -11.756 7.538 6.019 1.00 88.44 108 GLY A CA 1
ATOM 869 C C . GLY A 1 108 ? -12.666 6.312 5.981 1.00 88.44 108 GLY A C 1
ATOM 870 O O . GLY A 1 108 ? -12.496 5.398 5.172 1.00 88.44 108 GLY A O 1
ATOM 871 N N . MET A 1 109 ? -13.641 6.292 6.883 1.00 85.25 109 MET A N 1
ATOM 872 C CA . MET A 1 109 ? -14.693 5.280 6.900 1.00 85.25 109 MET A CA 1
ATOM 873 C C . MET A 1 109 ? -15.860 5.764 6.047 1.00 85.25 109 MET A C 1
ATOM 875 O O . MET A 1 109 ? -16.299 6.904 6.200 1.00 85.25 109 MET A O 1
ATOM 879 N N . SER A 1 110 ? -16.391 4.902 5.185 1.00 80.50 110 SER A N 1
ATOM 880 C CA . SER A 1 110 ? -17.721 5.143 4.636 1.00 80.50 110 SER A CA 1
ATOM 881 C C . SER A 1 110 ? -18.726 4.838 5.748 1.00 80.50 110 SER A C 1
ATOM 883 O O . SER A 1 110 ? -18.876 3.670 6.133 1.00 80.50 110 SER A O 1
ATOM 885 N N . ALA A 1 111 ? -19.383 5.868 6.290 1.00 57.66 111 ALA A N 1
ATOM 886 C CA . ALA A 1 111 ? -20.651 5.656 6.977 1.00 57.66 111 ALA A CA 1
ATOM 887 C C . ALA A 1 111 ? -21.588 5.025 5.936 1.00 57.66 111 ALA A C 1
ATOM 889 O O . ALA A 1 111 ? -21.706 5.544 4.829 1.00 57.66 111 ALA A O 1
ATOM 890 N N . GLU A 1 112 ? -22.118 3.839 6.232 1.00 62.38 112 GLU A N 1
ATOM 891 C CA . GLU A 1 112 ? -23.114 3.161 5.394 1.00 62.38 112 GLU A CA 1
ATOM 892 C C . GLU A 1 112 ? -24.219 4.158 4.971 1.00 62.38 112 GLU A C 1
ATO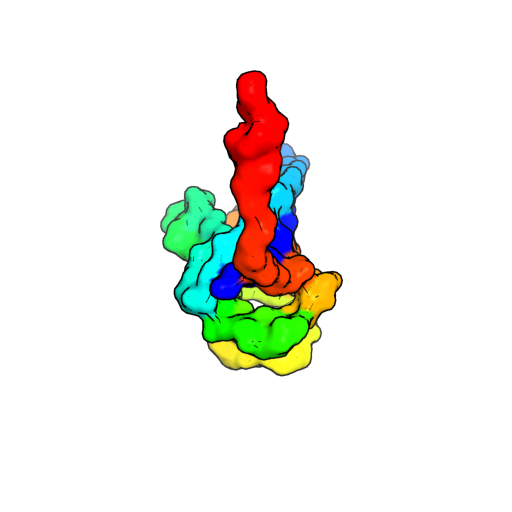M 894 O O . GLU A 1 112 ? -24.486 5.093 5.714 1.00 62.38 112 GLU A O 1
ATOM 899 N N . GLU A 1 113 ? -24.883 3.961 3.823 1.00 45.19 113 GLU A N 1
ATOM 900 C CA . GLU A 1 113 ? -26.067 4.752 3.404 1.00 45.19 113 GLU A CA 1
ATOM 901 C C . GLU A 1 113 ? -25.864 6.060 2.598 1.00 45.19 113 GLU A C 1
ATOM 903 O O . GLU A 1 113 ? -26.736 6.927 2.634 1.00 45.19 113 GLU A O 1
ATOM 908 N N . GLU A 1 114 ? -24.874 6.157 1.701 1.00 45.94 114 GLU A N 1
ATOM 909 C CA . GLU A 1 114 ? -25.157 6.810 0.400 1.00 45.94 114 GLU A CA 1
ATOM 910 C C . GLU A 1 114 ? -25.976 5.831 -0.460 1.00 45.94 114 GLU A C 1
ATOM 912 O O . GLU A 1 114 ? -25.498 5.162 -1.376 1.00 45.94 114 GLU A O 1
ATOM 917 N N . ARG A 1 115 ? -27.235 5.697 -0.030 1.00 43.34 115 ARG A N 1
ATOM 918 C CA . ARG A 1 115 ? -28.431 5.254 -0.756 1.00 43.34 115 ARG A CA 1
ATOM 919 C C . ARG A 1 115 ? -28.279 5.544 -2.248 1.00 43.34 115 ARG A C 1
ATOM 921 O O . ARG A 1 115 ? -27.790 6.597 -2.634 1.00 43.34 115 ARG A O 1
ATOM 928 N N . GLU A 1 116 ? -28.635 4.631 -3.144 1.00 47.62 116 GLU A N 1
ATOM 929 C CA . GLU A 1 116 ? -29.988 4.531 -3.731 1.00 47.62 116 GLU A CA 1
ATOM 930 C C . GLU A 1 116 ? -30.575 5.838 -4.332 1.00 47.62 116 GLU A C 1
ATOM 932 O O . GLU A 1 116 ? -31.497 5.754 -5.138 1.00 47.62 116 GLU A O 1
ATOM 937 N N . GLU A 1 117 ? -30.011 7.026 -4.088 1.00 46.34 117 GLU A N 1
ATOM 938 C CA . GLU A 1 117 ? -30.367 8.290 -4.742 1.00 46.34 117 GLU A CA 1
ATOM 939 C C . GLU A 1 117 ? -29.962 8.309 -6.219 1.00 46.34 117 GLU A C 1
ATOM 941 O O . GLU A 1 117 ? -30.674 8.900 -7.023 1.00 46.34 117 GLU A O 1
ATOM 946 N N . ILE A 1 118 ? -28.915 7.584 -6.632 1.00 50.25 118 ILE A N 1
ATOM 947 C CA . ILE A 1 118 ? -28.626 7.418 -8.071 1.00 50.25 118 ILE A CA 1
ATOM 948 C C . ILE A 1 118 ? -29.595 6.409 -8.721 1.00 50.25 118 ILE A C 1
ATOM 950 O O . ILE A 1 118 ? -29.845 6.486 -9.919 1.00 50.25 118 ILE A O 1
ATOM 954 N N . GLN A 1 119 ? -30.193 5.489 -7.951 1.00 44.06 119 GLN A N 1
ATOM 955 C CA . GLN A 1 119 ? -31.084 4.453 -8.497 1.00 44.06 119 GLN A CA 1
ATOM 956 C C . GLN A 1 119 ? -32.577 4.839 -8.457 1.00 44.06 119 GLN A C 1
ATOM 958 O O . GLN A 1 119 ? -33.357 4.271 -9.215 1.00 44.06 119 GLN A O 1
ATOM 963 N N . GLN A 1 120 ? -32.984 5.813 -7.630 1.00 46.81 120 GLN A N 1
ATOM 964 C CA . GLN A 1 120 ? -34.352 6.364 -7.609 1.00 46.81 120 GLN A CA 1
ATOM 965 C C . GLN A 1 120 ? -34.494 7.732 -8.295 1.00 46.81 120 GLN A C 1
ATOM 967 O O . GLN A 1 120 ? -35.615 8.136 -8.600 1.00 46.81 120 GLN A O 1
ATOM 972 N N . ALA A 1 121 ? -33.395 8.433 -8.594 1.00 45.72 121 ALA A N 1
ATOM 973 C CA . ALA A 1 121 ? -33.418 9.676 -9.365 1.00 45.72 121 ALA A CA 1
ATOM 974 C C . ALA A 1 121 ? -33.075 9.457 -10.847 1.00 45.72 121 ALA A C 1
ATOM 976 O O . ALA A 1 121 ? -32.240 10.167 -11.403 1.00 45.72 121 ALA A O 1
ATOM 977 N N . GLN A 1 122 ? -33.736 8.501 -11.503 1.00 38.53 122 GLN A N 1
ATOM 978 C CA . GLN A 1 122 ? -34.190 8.718 -12.879 1.00 38.53 122 GLN A CA 1
ATOM 979 C C . GLN A 1 122 ? -35.288 7.706 -13.268 1.00 38.53 122 GLN A C 1
ATOM 981 O O . GLN A 1 122 ? -34.988 6.519 -13.403 1.00 38.53 122 GLN A O 1
ATOM 986 N N . PRO A 1 123 ? -36.554 8.160 -13.380 1.00 50.19 123 PRO A N 1
ATOM 987 C CA . PRO A 1 123 ? -37.656 7.414 -13.992 1.00 50.19 123 PRO A CA 1
ATOM 988 C C . PRO A 1 123 ? -37.538 7.308 -15.520 1.00 50.19 123 PRO A C 1
ATOM 990 O O . PRO A 1 123 ? -36.811 8.129 -16.127 1.00 50.19 123 PRO A O 1
#